Protein AF-A0A109QIH5-F1 (afdb_monomer)

Nearest PDB structures (foldseek):
  7ua3-assembly1_L 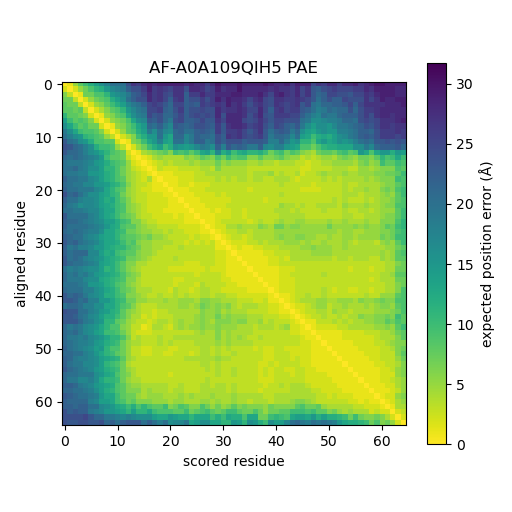 TM=6.082E-01  e=2.962E+00  Homo sapiens

Structure (mmCIF, N/CA/C/O backbone):
data_AF-A0A109QIH5-F1
#
_entry.id   AF-A0A109QIH5-F1
#
loop_
_atom_site.group_PDB
_atom_site.id
_atom_site.type_symbol
_atom_site.label_atom_id
_atom_site.label_alt_id
_atom_site.label_comp_id
_atom_site.label_asym_id
_atom_site.label_entity_id
_atom_site.label_seq_id
_atom_site.pdbx_PDB_ins_code
_atom_site.Cartn_x
_atom_site.Cartn_y
_atom_site.Cartn_z
_atom_site.occupancy
_atom_site.B_iso_or_equiv
_atom_site.auth_seq_id
_atom_site.auth_comp_id
_atom_site.auth_asym_id
_atom_site.auth_atom_id
_atom_site.pdbx_PDB_model_num
ATOM 1 N N . MET A 1 1 ? 34.345 19.012 9.899 1.00 40.22 1 MET A N 1
ATOM 2 C CA . MET A 1 1 ? 32.983 19.568 9.763 1.00 40.22 1 MET A CA 1
ATOM 3 C C . MET A 1 1 ? 32.119 18.524 9.078 1.00 40.22 1 MET A C 1
ATOM 5 O O . MET A 1 1 ? 32.428 18.113 7.969 1.00 40.22 1 MET A O 1
ATOM 9 N 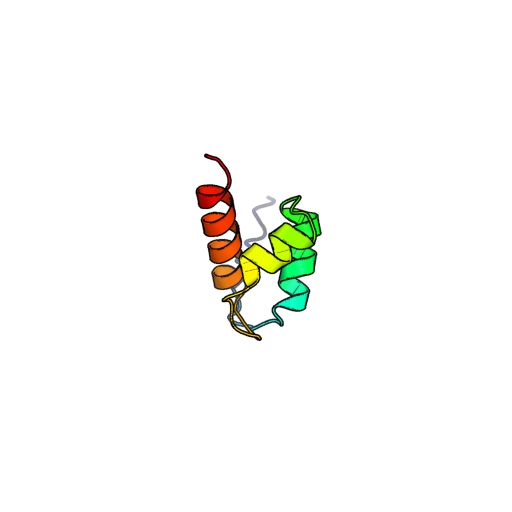N . THR A 1 2 ? 31.138 17.996 9.801 1.00 56.16 2 THR A N 1
ATOM 10 C CA . THR A 1 2 ? 30.230 16.920 9.394 1.00 56.16 2 THR A CA 1
ATOM 11 C C . THR A 1 2 ? 29.035 17.508 8.657 1.00 56.16 2 THR A C 1
ATOM 13 O O . THR A 1 2 ? 28.159 18.096 9.287 1.00 56.16 2 THR A O 1
ATOM 16 N N . THR A 1 3 ? 28.952 17.309 7.341 1.00 53.56 3 THR A N 1
ATOM 17 C CA . THR A 1 3 ? 27.766 17.736 6.589 1.00 53.56 3 THR A CA 1
ATOM 18 C C . THR A 1 3 ? 27.257 16.618 5.691 1.00 53.56 3 THR A C 1
ATOM 20 O O . THR A 1 3 ? 27.810 16.320 4.643 1.00 53.56 3 THR A O 1
ATOM 23 N N . LYS A 1 4 ? 26.189 15.999 6.206 1.00 53.53 4 LYS A N 1
ATOM 24 C CA . LYS A 1 4 ? 25.015 15.458 5.514 1.00 53.53 4 LYS A CA 1
ATOM 25 C C . LYS A 1 4 ? 25.284 14.516 4.338 1.00 53.53 4 LYS A C 1
ATOM 27 O O . LYS A 1 4 ? 25.430 14.914 3.193 1.00 53.53 4 LYS A O 1
ATOM 32 N N . ARG A 1 5 ? 25.189 13.224 4.665 1.00 53.16 5 ARG A N 1
ATOM 33 C CA . ARG A 1 5 ? 24.847 12.139 3.741 1.00 53.16 5 ARG A CA 1
ATOM 34 C C . ARG A 1 5 ? 23.555 12.502 3.004 1.00 53.16 5 ARG A C 1
ATOM 36 O O . ARG A 1 5 ? 22.466 12.247 3.513 1.00 53.16 5 ARG A O 1
ATOM 43 N N . GLU A 1 6 ? 23.670 13.077 1.817 1.00 50.62 6 GLU A N 1
ATOM 44 C CA . GLU A 1 6 ? 22.580 13.113 0.851 1.00 50.62 6 GLU A CA 1
ATOM 45 C C . GLU A 1 6 ? 22.375 11.688 0.330 1.00 50.62 6 GLU A C 1
ATOM 47 O O . GLU A 1 6 ? 22.821 11.316 -0.750 1.00 50.62 6 GLU A O 1
ATOM 52 N N . LYS A 1 7 ? 21.680 10.852 1.111 1.00 53.69 7 LYS A N 1
ATOM 53 C CA . LYS A 1 7 ? 20.918 9.755 0.517 1.00 53.69 7 LYS A CA 1
ATOM 54 C C . LYS A 1 7 ? 19.750 10.407 -0.221 1.00 53.69 7 LYS A C 1
ATOM 56 O O . LYS A 1 7 ? 18.626 10.405 0.270 1.00 53.69 7 LYS A O 1
ATOM 61 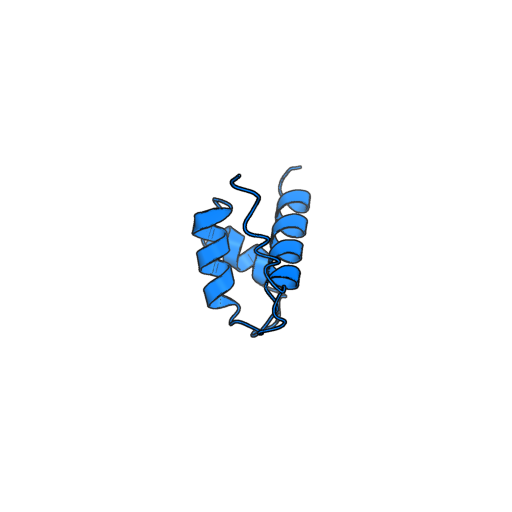N N . LYS A 1 8 ? 20.026 10.965 -1.406 1.00 45.53 8 LYS A N 1
ATOM 62 C CA . LYS A 1 8 ? 19.065 10.911 -2.505 1.00 45.53 8 LYS A CA 1
ATOM 63 C C . LYS A 1 8 ? 18.850 9.423 -2.723 1.00 45.53 8 LYS A C 1
ATOM 65 O O . LYS A 1 8 ? 19.639 8.759 -3.385 1.00 45.53 8 LYS A O 1
ATOM 70 N N . GLN A 1 9 ? 17.868 8.873 -2.015 1.00 53.06 9 GLN A N 1
ATOM 71 C CA . GLN A 1 9 ? 17.243 7.638 -2.433 1.00 53.06 9 GLN A CA 1
ATOM 72 C C . GLN A 1 9 ? 16.696 7.981 -3.806 1.00 53.06 9 GLN A C 1
ATOM 74 O O . GLN A 1 9 ? 15.666 8.636 -3.919 1.00 53.06 9 GLN A O 1
ATOM 79 N N . GLU A 1 10 ? 17.475 7.658 -4.836 1.00 48.56 10 GLU A N 1
ATOM 80 C CA . GLU A 1 10 ? 16.935 7.412 -6.155 1.00 48.56 10 GLU A CA 1
ATOM 81 C C . GLU A 1 10 ? 15.708 6.546 -5.894 1.00 48.56 10 GLU A C 1
ATOM 83 O O . GLU A 1 10 ? 15.828 5.421 -5.391 1.00 48.56 10 GLU A O 1
ATOM 88 N N . ALA A 1 11 ? 14.531 7.142 -6.094 1.00 51.56 11 ALA A N 1
ATOM 89 C CA . ALA A 1 11 ? 13.277 6.436 -6.245 1.00 51.56 11 ALA A CA 1
ATOM 90 C C . ALA A 1 11 ? 13.486 5.568 -7.478 1.00 51.56 11 ALA A C 1
ATOM 92 O O . ALA A 1 11 ? 13.236 5.937 -8.621 1.00 51.56 11 ALA A O 1
ATOM 93 N N . THR A 1 12 ? 14.173 4.468 -7.237 1.00 49.62 12 THR A N 1
ATOM 94 C CA . THR A 1 12 ? 14.566 3.530 -8.245 1.00 49.62 12 THR A CA 1
ATOM 95 C C . THR A 1 12 ? 13.257 2.925 -8.696 1.00 49.62 12 THR A C 1
ATOM 97 O O . THR A 1 12 ? 12.512 2.353 -7.900 1.00 49.62 12 THR A O 1
ATOM 100 N N . ALA A 1 13 ? 12.950 3.101 -9.976 1.00 56.50 13 ALA A N 1
ATOM 101 C CA . ALA A 1 13 ? 11.799 2.509 -10.641 1.00 56.50 13 ALA A CA 1
ATOM 102 C C . ALA A 1 13 ? 11.957 0.977 -10.769 1.00 56.50 13 ALA A C 1
ATOM 104 O O . ALA A 1 13 ? 11.645 0.390 -11.802 1.00 56.50 13 ALA A O 1
ATOM 105 N N . PHE A 1 14 ? 12.478 0.319 -9.729 1.00 68.69 14 PHE A N 1
ATOM 106 C CA . PHE A 1 14 ? 12.388 -1.116 -9.562 1.00 68.69 14 PHE A CA 1
ATOM 107 C C . PHE A 1 14 ? 10.944 -1.419 -9.204 1.00 68.69 14 PHE A C 1
ATOM 109 O O . PHE A 1 14 ? 10.412 -0.968 -8.186 1.00 68.69 14 PHE A O 1
ATOM 116 N N . LYS A 1 1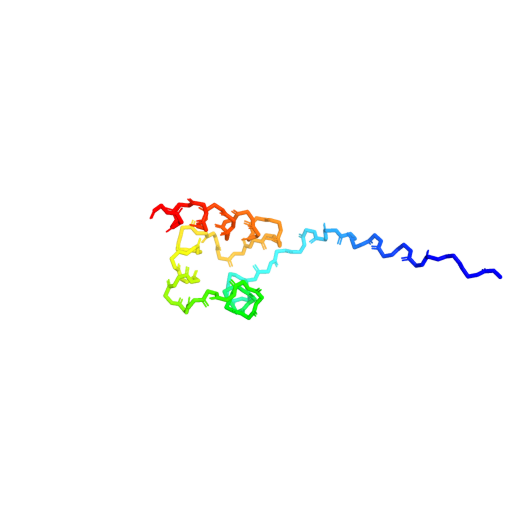5 ? 10.289 -2.142 -10.106 1.00 81.31 15 LYS A N 1
ATOM 117 C CA . LYS A 1 15 ? 8.972 -2.680 -9.831 1.00 81.31 15 LYS A CA 1
ATOM 118 C C . LYS A 1 15 ? 9.142 -3.844 -8.870 1.00 81.31 15 LYS A C 1
ATOM 120 O O . LYS A 1 15 ? 9.947 -4.741 -9.106 1.00 81.31 15 LYS A O 1
ATOM 125 N N . HIS A 1 16 ? 8.397 -3.795 -7.782 1.00 83.62 16 HIS A N 1
ATOM 126 C CA . HIS A 1 16 ? 8.350 -4.854 -6.789 1.00 83.62 16 HIS A CA 1
ATOM 127 C C . HIS A 1 16 ? 6.988 -5.522 -6.831 1.00 83.62 16 HIS A C 1
ATOM 129 O O . HIS A 1 16 ? 5.994 -4.930 -7.268 1.00 83.62 16 HIS A O 1
ATOM 135 N N . LYS A 1 17 ? 6.936 -6.760 -6.339 1.00 86.94 17 LYS A N 1
ATOM 136 C CA . LYS A 1 17 ? 5.676 -7.486 -6.244 1.00 86.94 17 LYS A CA 1
ATOM 137 C C . LYS A 1 17 ? 4.748 -6.792 -5.259 1.00 86.94 17 LYS A C 1
ATOM 139 O O . LYS A 1 17 ? 5.142 -6.434 -4.149 1.00 86.94 17 LYS A O 1
ATOM 144 N N . LYS A 1 18 ? 3.472 -6.715 -5.625 1.00 85.69 18 LYS A N 1
ATOM 145 C CA . LYS A 1 18 ? 2.376 -6.250 -4.768 1.00 85.69 18 LYS A CA 1
ATOM 14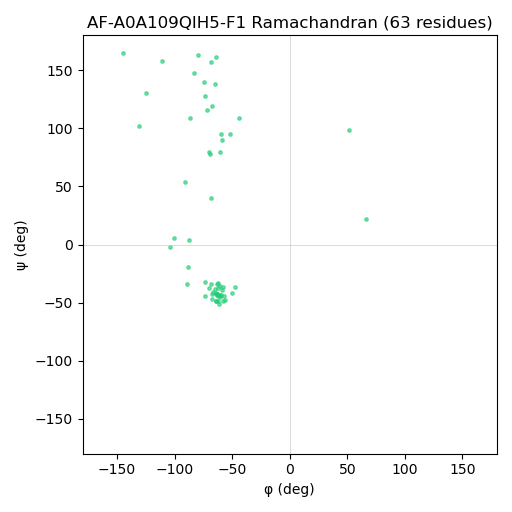6 C C . LYS A 1 18 ? 2.396 -6.893 -3.378 1.00 85.69 18 LYS A C 1
ATOM 148 O O . LYS A 1 18 ? 2.095 -6.227 -2.394 1.00 85.69 18 LYS A O 1
ATOM 153 N N . GLU A 1 19 ? 2.774 -8.167 -3.272 1.00 86.31 19 GLU A N 1
ATOM 154 C CA . GLU A 1 19 ? 2.884 -8.874 -1.989 1.00 86.31 19 GLU A CA 1
ATOM 155 C C . GLU A 1 19 ? 3.898 -8.256 -1.024 1.00 86.31 19 GLU A C 1
ATOM 157 O O . GLU A 1 19 ? 3.658 -8.227 0.185 1.00 86.31 19 GLU A O 1
ATOM 162 N N . GLU A 1 20 ? 5.009 -7.727 -1.538 1.00 86.19 20 GLU A N 1
ATOM 163 C CA . GLU A 1 20 ? 6.005 -7.032 -0.722 1.00 86.19 20 GLU A CA 1
ATOM 164 C C . GLU A 1 20 ? 5.415 -5.730 -0.177 1.00 86.19 20 GLU A C 1
ATOM 166 O O . GLU A 1 20 ? 5.531 -5.442 1.016 1.00 86.19 20 GLU A O 1
ATOM 171 N N . PHE A 1 21 ? 4.680 -4.994 -1.014 1.00 86.00 21 PHE A N 1
ATOM 172 C CA . PHE A 1 21 ? 4.001 -3.772 -0.594 1.00 86.00 21 PHE A CA 1
ATOM 173 C C . PHE A 1 21 ? 2.849 -4.017 0.374 1.00 86.00 21 PHE A C 1
ATOM 175 O O . PHE A 1 21 ? 2.676 -3.218 1.288 1.00 86.00 21 PHE A O 1
ATOM 182 N N . MET A 1 22 ? 2.110 -5.124 0.252 1.00 86.00 22 MET A N 1
ATOM 183 C CA . MET A 1 22 ? 1.089 -5.498 1.238 1.00 86.00 22 MET A CA 1
ATOM 184 C C . MET A 1 22 ? 1.711 -5.697 2.626 1.00 86.00 22 MET A C 1
ATOM 186 O O . MET A 1 22 ? 1.214 -5.137 3.600 1.00 86.00 22 MET A O 1
ATOM 190 N N . LYS A 1 23 ? 2.847 -6.402 2.720 1.00 86.62 23 LYS A N 1
ATOM 191 C CA . LYS A 1 23 ? 3.570 -6.571 3.994 1.00 86.62 23 LYS A CA 1
ATOM 192 C C . LYS A 1 23 ? 4.082 -5.240 4.545 1.00 86.62 23 LYS A C 1
ATOM 194 O O . LYS A 1 23 ? 3.962 -4.977 5.741 1.00 86.62 23 LYS A O 1
ATOM 199 N N . VAL A 1 24 ? 4.627 -4.378 3.684 1.00 85.31 24 VAL A N 1
ATOM 200 C CA . VAL A 1 24 ? 5.078 -3.034 4.083 1.00 85.31 24 VAL A CA 1
ATOM 201 C C . VAL A 1 24 ? 3.898 -2.172 4.539 1.00 85.31 24 VAL A C 1
ATOM 203 O O . VAL A 1 24 ? 4.030 -1.429 5.509 1.00 85.31 24 VAL A O 1
ATOM 206 N N . ALA A 1 25 ? 2.741 -2.283 3.891 1.00 83.81 25 ALA A N 1
ATOM 207 C CA . ALA A 1 25 ? 1.513 -1.589 4.254 1.00 83.81 25 ALA A CA 1
ATOM 208 C C . ALA A 1 25 ? 1.000 -2.010 5.637 1.00 83.81 25 ALA A C 1
ATOM 210 O O . ALA A 1 25 ? 0.660 -1.156 6.457 1.00 83.81 25 ALA A O 1
ATOM 211 N N . GLU A 1 26 ? 1.031 -3.307 5.935 1.00 84.75 26 GLU A N 1
ATOM 212 C CA . GLU A 1 26 ? 0.705 -3.828 7.263 1.00 84.75 26 GLU A CA 1
ATOM 213 C C . GLU A 1 26 ? 1.670 -3.280 8.328 1.00 84.75 26 GLU A C 1
ATOM 215 O O . GLU A 1 26 ? 1.240 -2.690 9.320 1.00 84.75 26 GLU A O 1
ATOM 220 N N . GLN A 1 27 ? 2.981 -3.395 8.093 1.00 83.25 27 GLN A N 1
ATOM 221 C CA . GLN A 1 27 ? 4.004 -3.038 9.082 1.00 83.25 27 GLN A CA 1
ATOM 222 C C . GLN A 1 27 ? 4.179 -1.528 9.286 1.00 83.25 27 GLN A C 1
ATOM 224 O O . GLN A 1 27 ? 4.310 -1.073 10.420 1.00 83.25 27 GLN A O 1
ATOM 229 N N . LYS A 1 28 ? 4.225 -0.737 8.206 1.00 81.56 28 LYS A N 1
ATOM 230 C CA . LYS A 1 28 ? 4.508 0.707 8.280 1.00 81.56 28 LYS A CA 1
ATOM 231 C C . LYS A 1 28 ? 3.265 1.561 8.455 1.00 81.56 28 LYS A C 1
ATOM 233 O O . LYS A 1 28 ? 3.344 2.615 9.077 1.00 81.56 28 LYS A O 1
ATOM 238 N N . PHE A 1 29 ? 2.143 1.156 7.866 1.00 78.31 29 PHE A N 1
ATOM 239 C CA . PHE A 1 29 ? 0.940 1.987 7.829 1.00 78.31 29 PHE A CA 1
ATOM 240 C C . PHE A 1 29 ? -0.129 1.532 8.819 1.00 78.31 29 PHE A C 1
ATOM 242 O O . PHE A 1 29 ? -1.156 2.213 8.908 1.00 78.31 29 PHE A O 1
ATOM 249 N N . GLY A 1 30 ? 0.122 0.441 9.554 1.00 81.94 30 GLY A N 1
ATOM 250 C CA . GLY A 1 30 ? -0.786 -0.122 10.551 1.00 81.94 30 GLY A CA 1
ATOM 251 C C . GLY A 1 30 ? -2.069 -0.679 9.941 1.00 81.94 30 GLY A C 1
ATOM 252 O O . GLY A 1 30 ? -3.089 -0.746 10.621 1.00 81.94 30 GLY A O 1
ATOM 253 N N . LEU A 1 31 ? -2.049 -1.011 8.646 1.00 85.31 31 LEU A N 1
ATOM 254 C CA . LEU A 1 31 ? -3.209 -1.580 7.973 1.00 85.31 31 LEU A CA 1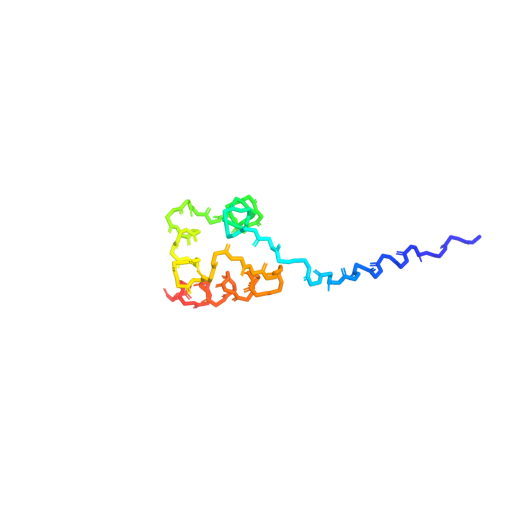
ATOM 255 C C . LEU A 1 31 ? -3.377 -3.040 8.396 1.00 85.31 31 LEU A C 1
ATOM 257 O O . LEU A 1 31 ? -2.413 -3.792 8.503 1.00 85.31 31 LEU A O 1
ATOM 261 N N . THR A 1 32 ? -4.618 -3.463 8.609 1.00 87.38 32 THR A N 1
ATOM 262 C CA . THR A 1 32 ? -4.922 -4.892 8.753 1.00 87.38 32 THR A CA 1
ATOM 263 C C . THR A 1 32 ? -4.708 -5.608 7.421 1.00 87.38 32 THR A C 1
ATOM 265 O O . THR A 1 32 ? -4.826 -4.994 6.359 1.00 87.38 32 THR A O 1
ATOM 268 N N . ARG A 1 33 ? -4.480 -6.926 7.449 1.00 84.56 33 ARG A N 1
ATOM 269 C CA . ARG A 1 33 ? -4.339 -7.742 6.230 1.00 84.56 33 ARG A CA 1
ATOM 270 C C . ARG A 1 33 ? -5.479 -7.512 5.233 1.00 84.56 33 ARG A C 1
ATOM 272 O O . ARG A 1 33 ? -5.241 -7.357 4.041 1.00 84.56 33 ARG A O 1
ATOM 279 N N . THR A 1 34 ? -6.716 -7.409 5.718 1.00 87.62 34 THR A N 1
ATOM 280 C CA . THR A 1 34 ? -7.894 -7.119 4.885 1.00 87.62 34 THR A CA 1
ATOM 281 C C . THR A 1 34 ? -7.824 -5.733 4.244 1.00 87.62 34 THR A C 1
ATOM 283 O O . THR A 1 34 ? -8.136 -5.588 3.066 1.00 87.62 34 THR A O 1
ATOM 286 N N . GLN A 1 35 ? -7.388 -4.715 4.989 1.00 85.69 35 GLN A N 1
ATOM 287 C CA . GLN A 1 35 ? -7.225 -3.358 4.464 1.00 85.69 35 GLN A CA 1
ATOM 288 C C . GLN A 1 35 ? -6.061 -3.255 3.478 1.00 85.69 35 GLN A C 1
ATOM 290 O O . GLN A 1 35 ? -6.194 -2.565 2.476 1.00 85.69 35 GLN A O 1
ATOM 295 N N . ALA A 1 36 ? -4.950 -3.955 3.717 1.00 86.88 36 ALA A N 1
ATOM 296 C CA . ALA A 1 36 ? -3.853 -4.036 2.761 1.00 86.88 36 ALA A CA 1
ATOM 297 C C . ALA A 1 36 ? -4.330 -4.705 1.461 1.00 86.88 36 ALA A C 1
ATOM 299 O O . ALA A 1 36 ? -4.174 -4.136 0.384 1.00 86.88 36 ALA A O 1
ATOM 300 N N . ILE A 1 37 ? -5.019 -5.848 1.548 1.00 87.31 37 ILE A N 1
ATOM 301 C CA . ILE A 1 37 ? -5.613 -6.508 0.374 1.00 87.31 37 ILE A CA 1
ATOM 302 C C . ILE A 1 37 ? -6.567 -5.561 -0.360 1.00 87.31 37 ILE A C 1
ATOM 304 O O . ILE A 1 37 ? -6.496 -5.473 -1.581 1.00 87.31 37 ILE A O 1
ATOM 308 N N . ALA A 1 38 ? -7.420 -4.828 0.359 1.00 87.75 38 ALA A N 1
ATOM 309 C CA . ALA A 1 38 ? -8.355 -3.878 -0.237 1.00 87.75 38 ALA A CA 1
ATOM 310 C C . ALA A 1 38 ? -7.646 -2.676 -0.892 1.00 87.75 38 ALA A C 1
ATOM 312 O O . ALA A 1 38 ? -8.018 -2.282 -1.997 1.00 87.75 38 ALA A O 1
ATOM 313 N N . ALA A 1 39 ? -6.600 -2.134 -0.262 1.00 86.75 39 ALA A N 1
ATOM 314 C CA . ALA A 1 39 ? -5.798 -1.031 -0.792 1.00 86.75 39 ALA A CA 1
ATOM 315 C C . ALA A 1 39 ? -5.104 -1.408 -2.106 1.00 86.75 39 ALA A C 1
ATOM 317 O O . ALA A 1 39 ? -5.047 -0.604 -3.035 1.00 86.75 39 ALA A O 1
ATOM 318 N N . PHE A 1 40 ? -4.639 -2.654 -2.209 1.00 88.69 40 PHE A N 1
ATOM 319 C CA . PHE A 1 40 ? -3.962 -3.158 -3.398 1.00 88.69 40 PHE A CA 1
ATOM 320 C C . PHE A 1 40 ? -4.859 -4.002 -4.311 1.00 88.69 40 PHE A C 1
ATOM 322 O O . PHE A 1 40 ? -4.357 -4.558 -5.282 1.00 88.69 40 PHE A O 1
ATOM 329 N N . PHE A 1 41 ? -6.165 -4.131 -4.052 1.00 86.31 41 PHE A N 1
ATOM 330 C CA . PHE A 1 41 ? -7.038 -5.070 -4.777 1.00 86.31 41 PHE A CA 1
ATOM 331 C C . PHE A 1 41 ? -7.008 -4.835 -6.292 1.00 86.31 41 PHE A C 1
ATOM 333 O O . PHE A 1 41 ? -6.745 -5.766 -7.046 1.00 86.31 41 PHE A O 1
ATOM 340 N N . ASN A 1 42 ? -7.154 -3.573 -6.705 1.00 83.88 42 ASN A N 1
ATOM 341 C CA . ASN A 1 42 ? -7.107 -3.141 -8.108 1.00 83.88 42 ASN A CA 1
ATOM 342 C C . ASN A 1 42 ? -5.690 -2.815 -8.610 1.00 83.88 42 ASN A C 1
ATOM 344 O O . ASN A 1 42 ? -5.534 -2.304 -9.716 1.00 83.88 42 ASN A O 1
ATOM 348 N N . ALA A 1 43 ? -4.667 -3.031 -7.786 1.00 86.06 43 ALA A N 1
ATOM 349 C CA . ALA A 1 43 ? -3.297 -2.688 -8.129 1.00 86.06 43 ALA A CA 1
ATOM 350 C C . ALA A 1 43 ? -2.645 -3.793 -8.981 1.00 86.06 43 ALA A C 1
ATOM 352 O O . ALA A 1 43 ? -2.963 -4.973 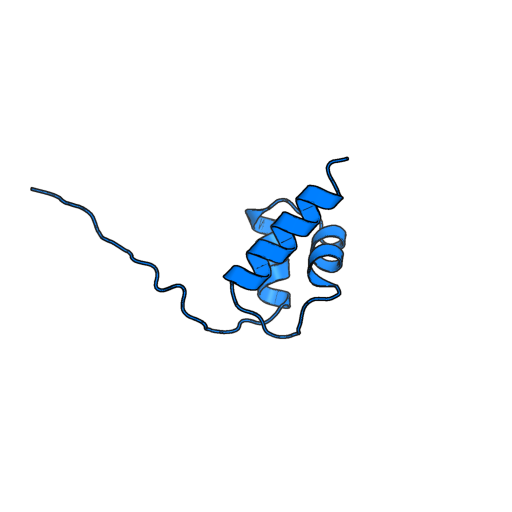-8.780 1.00 86.06 43 ALA A O 1
ATOM 353 N N . PRO A 1 44 ? -1.729 -3.433 -9.899 1.00 86.56 44 PRO A N 1
ATOM 354 C CA . PRO A 1 44 ? -1.028 -4.403 -10.735 1.00 86.56 44 PRO A CA 1
ATOM 355 C C . PRO A 1 44 ? -0.146 -5.347 -9.901 1.00 86.56 44 PRO A C 1
ATOM 357 O O . PRO A 1 44 ? 0.169 -5.071 -8.744 1.00 86.56 44 PRO A O 1
ATOM 360 N N . GLU A 1 45 ? 0.240 -6.486 -10.481 1.00 86.75 45 GLU A N 1
ATOM 361 C CA . GLU A 1 45 ? 1.067 -7.493 -9.797 1.00 86.75 45 GLU A CA 1
ATOM 362 C C . GLU A 1 45 ? 2.458 -6.953 -9.435 1.00 86.75 45 GLU A C 1
ATOM 364 O O . GLU A 1 45 ? 2.983 -7.255 -8.361 1.00 86.75 45 GLU A O 1
ATOM 369 N N . GLU A 1 46 ? 3.002 -6.084 -10.287 1.00 86.94 46 GLU A N 1
ATOM 370 C CA . GLU A 1 46 ? 4.254 -5.369 -10.074 1.00 86.94 46 GLU A CA 1
ATOM 371 C C . GLU A 1 46 ? 4.028 -3.859 -10.195 1.00 86.94 46 GLU A C 1
ATOM 373 O O . GLU A 1 46 ? 3.440 -3.388 -11.171 1.00 86.94 46 GLU A O 1
ATOM 378 N N . MET A 1 47 ? 4.509 -3.096 -9.214 1.00 86.38 47 MET A N 1
ATOM 379 C CA . MET A 1 47 ? 4.379 -1.635 -9.176 1.00 86.38 47 MET A CA 1
ATOM 380 C C . MET A 1 47 ? 5.611 -0.994 -8.547 1.00 86.38 47 MET A C 1
ATOM 382 O O . MET A 1 47 ? 6.424 -1.670 -7.912 1.00 86.38 47 MET A O 1
ATOM 386 N N . THR A 1 48 ? 5.770 0.310 -8.722 1.00 87.31 48 THR A N 1
ATOM 387 C CA . THR A 1 48 ? 6.819 1.058 -8.027 1.00 87.31 48 THR A CA 1
ATOM 388 C C . THR A 1 48 ? 6.401 1.379 -6.595 1.00 87.31 48 THR A C 1
ATOM 390 O O . THR A 1 48 ? 5.227 1.338 -6.219 1.00 87.31 48 THR A O 1
ATOM 393 N N . LEU A 1 49 ? 7.387 1.730 -5.773 1.00 82.50 49 LEU A N 1
ATOM 394 C CA . LEU A 1 49 ? 7.146 2.119 -4.387 1.00 82.50 49 LEU A CA 1
ATOM 395 C C . LEU A 1 49 ? 6.270 3.379 -4.289 1.00 82.50 49 LEU A C 1
ATOM 397 O O . LEU A 1 49 ? 5.455 3.482 -3.377 1.00 82.50 49 LEU A O 1
ATOM 401 N N . GLU A 1 50 ? 6.392 4.296 -5.250 1.00 85.31 50 GLU A N 1
ATOM 402 C CA . GLU A 1 50 ? 5.562 5.501 -5.342 1.00 85.31 50 GLU A CA 1
ATOM 403 C C . GLU A 1 50 ? 4.102 5.161 -5.668 1.00 85.31 50 GLU A C 1
ATOM 405 O O . GLU A 1 50 ? 3.200 5.612 -4.961 1.00 85.31 50 GLU A O 1
ATOM 410 N N . GLU A 1 51 ? 3.862 4.295 -6.658 1.00 85.81 51 GLU A N 1
ATOM 411 C CA . GLU A 1 51 ? 2.514 3.822 -7.005 1.00 85.81 51 GLU A CA 1
ATOM 412 C C . GLU A 1 51 ? 1.849 3.118 -5.812 1.00 85.81 51 GLU A C 1
ATOM 414 O O . GLU A 1 51 ? 0.687 3.377 -5.487 1.00 85.81 51 GLU A O 1
ATOM 419 N N . ALA A 1 52 ? 2.603 2.271 -5.104 1.00 85.44 52 ALA A N 1
ATOM 420 C CA . ALA A 1 52 ? 2.122 1.595 -3.907 1.00 85.44 52 ALA A CA 1
ATOM 421 C C . ALA A 1 52 ? 1.763 2.578 -2.780 1.00 85.44 52 ALA A C 1
ATOM 423 O O . ALA A 1 52 ? 0.721 2.440 -2.133 1.00 85.44 52 ALA A O 1
ATOM 424 N N . GLN A 1 53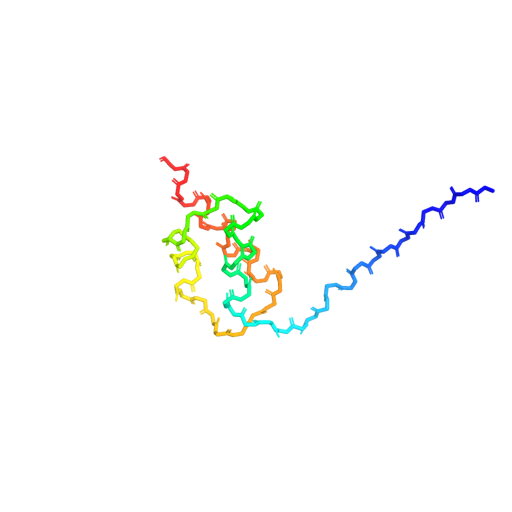 ? 2.610 3.585 -2.552 1.00 85.44 53 GLN A N 1
ATOM 425 C CA . GLN A 1 53 ? 2.394 4.622 -1.545 1.00 85.44 53 GLN A CA 1
ATOM 426 C C . GLN A 1 53 ? 1.137 5.447 -1.860 1.00 85.44 53 GLN A C 1
ATOM 428 O O . GLN A 1 53 ? 0.326 5.702 -0.966 1.00 85.44 53 GLN A O 1
ATOM 433 N N . GLU A 1 54 ? 0.936 5.829 -3.124 1.00 88.31 54 GLU A N 1
ATOM 434 C CA . GLU A 1 54 ? -0.267 6.543 -3.553 1.00 88.31 54 GLU A CA 1
ATOM 435 C C . GLU A 1 54 ? -1.541 5.738 -3.312 1.00 88.31 54 GLU A C 1
ATOM 437 O O . GLU A 1 54 ? -2.537 6.292 -2.846 1.00 88.31 54 GLU A O 1
ATOM 442 N N . LEU A 1 55 ? -1.529 4.439 -3.621 1.00 88.06 55 LEU A N 1
ATOM 443 C CA . LEU A 1 55 ? -2.681 3.562 -3.415 1.00 88.06 55 LEU A CA 1
ATOM 444 C C . LEU A 1 55 ? -3.056 3.467 -1.937 1.00 88.06 55 LEU A C 1
ATOM 446 O O . LEU A 1 55 ? -4.231 3.591 -1.590 1.00 88.06 55 LEU A O 1
ATOM 450 N N . VAL A 1 56 ? -2.062 3.316 -1.061 1.00 86.25 56 VAL A N 1
ATOM 451 C CA . VAL A 1 56 ? -2.269 3.292 0.392 1.00 86.25 56 VAL A CA 1
ATOM 452 C C . VAL A 1 56 ? -2.811 4.629 0.898 1.00 86.25 56 VAL A C 1
ATOM 454 O O . VAL A 1 56 ? -3.746 4.641 1.700 1.00 86.25 56 VAL A O 1
ATOM 457 N N . ASN A 1 57 ? -2.279 5.753 0.415 1.00 86.56 57 ASN A N 1
ATOM 458 C CA . ASN A 1 57 ? -2.764 7.082 0.787 1.00 86.56 57 ASN A CA 1
ATOM 459 C C . ASN A 1 57 ? -4.214 7.304 0.321 1.00 86.56 57 ASN A C 1
ATOM 461 O O . ASN A 1 57 ? -5.066 7.644 1.140 1.00 86.56 57 ASN A O 1
ATOM 465 N N . LYS A 1 58 ? -4.527 7.003 -0.949 1.00 86.25 58 LYS A N 1
ATOM 466 C CA . LYS A 1 58 ? -5.893 7.065 -1.507 1.00 86.25 58 LYS A CA 1
ATOM 467 C C . LYS A 1 58 ? -6.857 6.158 -0.744 1.00 86.25 58 LYS A C 1
ATOM 469 O O . LYS A 1 58 ? -8.013 6.519 -0.529 1.00 86.25 58 LYS A O 1
ATOM 474 N N . PHE A 1 59 ? -6.403 4.973 -0.334 1.00 86.50 59 PHE A N 1
ATOM 475 C CA . PHE A 1 59 ? -7.201 4.061 0.477 1.00 86.50 59 PHE A CA 1
ATOM 476 C C . PHE A 1 59 ? -7.514 4.670 1.846 1.00 86.50 59 PHE A C 1
ATOM 478 O O . PHE A 1 59 ? -8.683 4.724 2.224 1.00 86.50 59 PHE A O 1
ATOM 485 N N . LYS A 1 60 ? -6.503 5.205 2.545 1.00 81.75 60 LYS A N 1
ATOM 486 C CA . LYS A 1 60 ? -6.685 5.876 3.840 1.00 81.75 60 LYS A CA 1
ATOM 487 C C . LYS A 1 60 ? -7.660 7.046 3.742 1.00 81.75 60 LYS A C 1
ATOM 489 O O . LYS A 1 60 ? -8.609 7.081 4.518 1.00 81.75 60 LYS A O 1
ATOM 494 N N . GLU A 1 61 ? -7.501 7.929 2.759 1.00 84.19 61 GLU A N 1
ATOM 495 C CA . GLU A 1 61 ? -8.420 9.054 2.525 1.00 84.19 61 GLU A CA 1
ATOM 496 C C . GLU A 1 61 ? -9.871 8.606 2.298 1.00 84.19 61 GLU A C 1
ATOM 498 O O . GLU A 1 61 ? -10.803 9.254 2.768 1.00 84.19 61 GLU A O 1
ATOM 503 N N . ARG A 1 62 ? -10.083 7.475 1.612 1.00 79.06 62 ARG A N 1
ATOM 504 C CA . ARG A 1 62 ? -11.426 6.916 1.392 1.00 79.06 62 ARG A CA 1
ATOM 505 C C . ARG A 1 62 ? -12.028 6.275 2.640 1.00 79.06 62 ARG A C 1
ATOM 507 O O . ARG A 1 62 ? -13.246 6.288 2.783 1.00 79.06 62 ARG A O 1
ATOM 514 N N . THR A 1 63 ? -11.202 5.687 3.503 1.00 71.75 63 THR A N 1
ATOM 515 C CA . THR A 1 63 ? -11.659 4.974 4.708 1.00 71.75 63 THR A CA 1
ATOM 516 C C . THR A 1 63 ? -11.827 5.849 5.952 1.00 71.75 63 THR A C 1
ATOM 518 O O . THR A 1 63 ? -12.534 5.432 6.860 1.00 71.75 63 THR A O 1
ATOM 521 N N . VAL A 1 64 ? -11.215 7.038 6.022 1.00 59.94 64 VAL A N 1
ATOM 522 C CA . VAL A 1 64 ? -11.327 7.968 7.171 1.00 59.94 64 VAL A CA 1
ATOM 523 C C . VAL A 1 64 ? -12.495 8.951 6.963 1.00 59.94 64 VAL A C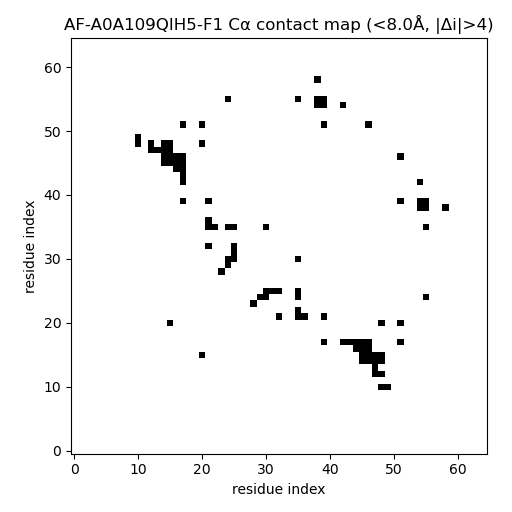 1
ATOM 525 O O . VAL A 1 64 ? -12.314 10.165 6.989 1.00 59.94 64 VAL A O 1
ATOM 528 N N . LYS A 1 65 ? -13.699 8.428 6.708 1.00 51.81 65 LYS A N 1
ATOM 529 C CA . LYS A 1 65 ? -14.949 9.207 6.735 1.00 51.81 65 LYS A CA 1
ATOM 530 C C . LYS A 1 65 ? -15.785 8.854 7.951 1.00 51.81 65 LYS A C 1
ATOM 532 O O . LYS A 1 65 ? -15.830 7.651 8.286 1.00 51.81 65 LYS A O 1
#

Foldseek 3Di:
DDDDDPPPVPLPFFWDALVVLLVVCCVPVVDDSVLSCVLCVVPDRTGGPVVSVVSSVVSVVVPPD

Solvent-accessible surface area (backbone atoms only — not comparable to full-atom values): 3961 Å² total; per-residue (Å²): 136,92,78,76,87,78,76,74,69,70,82,60,83,57,63,40,50,42,69,60,53,35,53,47,35,31,73,76,68,69,35,50,72,69,52,25,50,60,41,45,60,91,50,60,71,58,40,34,68,66,61,53,50,51,36,46,51,55,39,50,65,69,65,75,114

pLDDT: mean 77.16, std 14.41, range [40.22, 88.69]

Mean predicted aligned error: 9.07 Å

Sequence (65 aa):
MTTKREKKQEATAFKHKKEEFMKVAEQKFGLTRTQAIAAFFNAPEEMTLEEAQELVNKFKERTVK

Radius of gyration: 14.22 Å; Cα contacts (8 Å, |Δi|>4): 50; chains: 1; bounding box: 48×28×21 Å

Secondary structure (DSSP, 8-state):
---------------EEHHHHHHHHHHHH---HHHHHHHTTTS-SEE-HHHHHHHHHHHHHHH--